Protein AF-A0A511QQD9-F1 (afdb_monomer_lite)

Foldseek 3Di:
DPPLFQEEEEEELVQAQEDDPLVQVPDPSYDYAFEYCDQVSAYADPNDRDHDHAHPDPCRSLVSRLVVLLVQLVVCVVVVHDAGAYEYADPDPVSVVSQCVSCVVSVHHYHYHPYVVVVVVVD

Sequence (123 aa):
MHTDTANVVAFDWDCVKMRNVEWLHENENVYLVSVSNDVLKLPVIENRRVGTVVPLFGQSADFFIISELSRIITDCKLTNSLLPVFHVVTQDKSLSLGAKYLCSNNKAQCHIHTDLRGLALHL

Radius of gyration: 13.89 Å; chains: 1; bounding box: 30×32×35 Å

pLDDT: mean 90.57, std 11.07, range [31.61, 98.25]

Secondary structure (DSSP, 8-state):
------EEEEEETTTSPP---HHHHS-TTEEEEEEESSGGGSPEETTEE-SEEPPSSTTHHHHHHHHHHHHHHHHHHHHTPPPPEEEEE-S-HHHHHHHHHHHHHTT--EEEESSHHHHHTT-

Structure (mmCIF, N/CA/C/O backbone):
data_AF-A0A511QQD9-F1
#
_entry.id   AF-A0A511QQD9-F1
#
loop_
_atom_site.group_PDB
_atom_site.id
_atom_site.type_symbol
_atom_site.label_atom_id
_atom_site.label_alt_id
_atom_site.label_comp_id
_atom_site.label_asym_id
_atom_site.label_entity_id
_atom_site.label_seq_id
_atom_site.pdbx_PDB_ins_code
_atom_site.Cartn_x
_atom_site.Cartn_y
_atom_site.Cartn_z
_atom_site.occupancy
_atom_site.B_iso_or_equiv
_atom_site.auth_seq_id
_atom_site.auth_comp_id
_atom_site.auth_asym_id
_atom_site.auth_atom_id
_atom_site.pdbx_PDB_model_num
ATOM 1 N N . MET A 1 1 ? -8.823 -18.849 19.050 1.00 31.61 1 MET A N 1
ATOM 2 C CA . MET A 1 1 ? -9.536 -18.035 18.045 1.00 31.61 1 MET A CA 1
ATOM 3 C C . MET A 1 1 ? -8.530 -17.031 17.527 1.00 31.61 1 MET A C 1
ATOM 5 O O . MET A 1 1 ? -8.220 -16.097 18.254 1.00 31.61 1 MET A O 1
ATOM 9 N N . HIS A 1 2 ? -7.931 -17.277 16.361 1.00 32.53 2 HIS A N 1
ATOM 10 C CA . HIS A 1 2 ? -7.170 -16.230 15.688 1.00 32.53 2 HIS A CA 1
ATOM 11 C C . HIS A 1 2 ? -8.202 -15.231 15.167 1.00 32.53 2 HIS A C 1
ATOM 13 O O . HIS A 1 2 ? -8.995 -15.538 14.285 1.00 32.53 2 HIS A O 1
ATOM 19 N N . THR A 1 3 ? -8.310 -14.090 15.842 1.00 40.81 3 THR A N 1
ATOM 20 C CA . THR A 1 3 ? -8.958 -12.903 15.294 1.00 40.81 3 THR A CA 1
ATOM 21 C C . THR A 1 3 ? -8.031 -12.399 14.202 1.00 40.81 3 THR A C 1
ATOM 23 O O . THR A 1 3 ? -7.146 -11.588 14.487 1.00 40.81 3 THR A O 1
ATOM 26 N N . ASP A 1 4 ? -8.148 -12.958 12.999 1.00 56.97 4 ASP A N 1
ATOM 27 C CA . ASP A 1 4 ? -7.339 -12.513 11.872 1.00 56.97 4 ASP A CA 1
ATOM 28 C C . ASP A 1 4 ? -7.640 -11.031 11.666 1.00 56.97 4 ASP A C 1
ATOM 30 O O . ASP A 1 4 ? -8.760 -10.618 11.365 1.00 56.97 4 ASP A O 1
ATOM 34 N N . THR A 1 5 ? -6.653 -10.204 11.994 1.00 70.00 5 THR A N 1
ATOM 35 C CA . THR A 1 5 ? -6.781 -8.761 11.846 1.00 70.00 5 THR A CA 1
ATOM 36 C C . THR A 1 5 ? -6.669 -8.487 10.360 1.00 70.00 5 THR A C 1
ATOM 38 O O . THR A 1 5 ? -5.699 -8.917 9.741 1.00 70.00 5 THR A 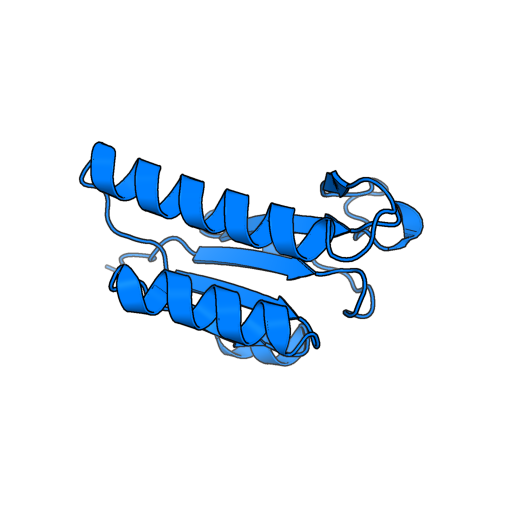O 1
ATOM 41 N N . ALA A 1 6 ? -7.662 -7.812 9.782 1.00 91.56 6 ALA A N 1
ATOM 42 C CA . ALA A 1 6 ? -7.626 -7.454 8.372 1.00 91.56 6 ALA A CA 1
ATOM 43 C C . ALA A 1 6 ? -6.347 -6.655 8.072 1.00 91.56 6 ALA A C 1
ATOM 45 O O . ALA A 1 6 ? -5.977 -5.751 8.828 1.00 91.56 6 ALA A O 1
ATOM 46 N N . ASN A 1 7 ? -5.677 -6.990 6.975 1.00 95.75 7 ASN A N 1
ATOM 47 C CA . ASN A 1 7 ? -4.449 -6.343 6.538 1.00 95.75 7 ASN A CA 1
ATOM 48 C C . ASN A 1 7 ? -4.728 -5.521 5.285 1.00 95.75 7 ASN A C 1
ATOM 50 O O . ASN A 1 7 ? -5.399 -5.977 4.363 1.00 95.75 7 ASN A O 1
ATOM 54 N N . VAL A 1 8 ? -4.171 -4.318 5.220 1.00 96.88 8 VAL A N 1
ATOM 55 C CA . VAL A 1 8 ? -4.150 -3.505 4.002 1.00 96.88 8 VAL A CA 1
ATOM 56 C C . VAL A 1 8 ? -2.717 -3.443 3.517 1.00 96.88 8 VAL A C 1
ATOM 58 O O . VAL A 1 8 ? -1.856 -2.922 4.224 1.00 96.88 8 VAL A O 1
ATOM 61 N N . VAL A 1 9 ? -2.453 -3.938 2.311 1.00 96.75 9 VAL A N 1
ATOM 62 C CA . VAL A 1 9 ? -1.118 -3.901 1.709 1.00 96.75 9 VAL A CA 1
ATOM 63 C C . VAL A 1 9 ? -1.131 -2.945 0.523 1.00 96.75 9 VAL A C 1
ATOM 65 O O . VAL A 1 9 ? -1.744 -3.221 -0.508 1.00 96.75 9 VAL A O 1
ATOM 68 N N . ALA A 1 10 ? -0.446 -1.816 0.670 1.00 97.00 10 ALA A N 1
ATOM 69 C CA . ALA A 1 10 ? -0.282 -0.818 -0.374 1.00 97.00 10 ALA A CA 1
ATOM 70 C C . ALA A 1 10 ? 1.069 -0.969 -1.076 1.00 97.00 10 ALA A C 1
ATOM 72 O O . ALA A 1 10 ? 2.113 -0.979 -0.426 1.00 97.00 10 ALA A O 1
ATOM 73 N N . PHE A 1 11 ? 1.045 -1.050 -2.401 1.00 95.44 11 PHE A N 1
ATOM 74 C CA . PHE A 1 11 ? 2.222 -1.156 -3.248 1.00 95.44 11 PHE A CA 1
ATOM 75 C C . PHE A 1 11 ? 2.418 0.103 -4.073 1.00 95.44 11 PHE A C 1
ATOM 77 O O . PHE A 1 11 ? 1.542 0.492 -4.846 1.00 95.44 11 PHE A O 1
ATOM 84 N N . ASP A 1 12 ? 3.621 0.648 -3.966 1.00 93.75 12 ASP A N 1
ATOM 85 C CA . ASP A 1 12 ? 4.194 1.548 -4.952 1.00 93.75 12 ASP A CA 1
ATOM 86 C C . ASP A 1 12 ? 5.033 0.718 -5.938 1.00 93.75 12 ASP A C 1
ATOM 88 O O . ASP A 1 12 ? 6.201 0.391 -5.700 1.00 93.75 12 ASP A O 1
ATOM 92 N N . TRP A 1 13 ? 4.416 0.324 -7.051 1.00 92.88 13 TRP A N 1
ATOM 93 C CA . TRP A 1 13 ? 5.085 -0.492 -8.065 1.00 92.88 13 TRP A CA 1
ATOM 94 C C . TRP A 1 13 ? 6.084 0.294 -8.915 1.00 92.88 13 TRP A C 1
ATOM 96 O O . TRP A 1 13 ? 6.822 -0.310 -9.696 1.00 92.88 13 TRP A O 1
ATOM 106 N N . ASP A 1 14 ? 6.168 1.618 -8.765 1.00 89.06 14 ASP A N 1
ATOM 107 C CA . ASP A 1 14 ? 7.143 2.408 -9.507 1.00 89.06 14 ASP A CA 1
ATOM 108 C C . ASP A 1 14 ? 8.568 2.216 -9.008 1.00 89.06 14 ASP A C 1
ATOM 110 O O . ASP A 1 14 ? 9.504 2.308 -9.814 1.00 89.06 14 ASP A O 1
ATOM 114 N N . CYS A 1 15 ? 8.723 1.883 -7.726 1.00 87.38 15 CYS A N 1
ATOM 115 C CA . CYS A 1 15 ? 10.012 1.632 -7.088 1.00 87.38 15 CYS A CA 1
ATOM 116 C C . CYS A 1 15 ? 10.224 0.171 -6.652 1.00 87.38 15 CYS A C 1
ATOM 118 O O . CYS A 1 15 ? 11.352 -0.224 -6.342 1.00 87.38 15 CYS A O 1
ATOM 120 N N . VAL A 1 16 ? 9.180 -0.662 -6.652 1.00 86.19 16 VAL A N 1
ATOM 121 C CA . VAL A 1 16 ? 9.272 -2.083 -6.292 1.00 86.19 16 VAL A CA 1
ATOM 122 C C . VAL A 1 16 ? 9.410 -2.939 -7.548 1.00 86.19 16 VAL A C 1
ATOM 124 O O . VAL A 1 16 ? 8.635 -2.839 -8.494 1.00 86.19 16 VAL A O 1
ATOM 127 N N . LYS A 1 17 ? 10.398 -3.842 -7.565 1.00 82.56 17 LYS A N 1
ATOM 128 C CA . LYS A 1 17 ? 10.552 -4.788 -8.679 1.00 82.56 17 LYS A CA 1
ATOM 129 C C . LYS A 1 17 ? 9.369 -5.753 -8.708 1.00 82.56 17 LYS A C 1
ATOM 131 O O . LYS A 1 17 ? 9.154 -6.481 -7.739 1.00 82.56 17 LYS A O 1
ATOM 136 N N . MET A 1 18 ? 8.681 -5.798 -9.844 1.00 71.31 18 MET A N 1
ATOM 137 C CA . MET A 1 18 ? 7.587 -6.728 -10.119 1.00 71.31 18 MET A CA 1
ATOM 138 C C . MET A 1 18 ? 7.969 -8.174 -9.795 1.00 71.31 18 MET A 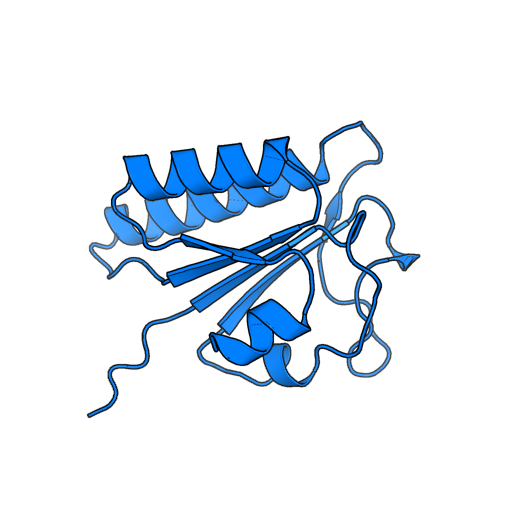C 1
ATOM 140 O O . MET A 1 18 ? 9.002 -8.670 -10.250 1.00 71.31 18 MET A O 1
ATOM 144 N N . ARG A 1 19 ? 7.116 -8.856 -9.030 1.00 74.06 19 ARG A N 1
ATOM 145 C CA . ARG A 1 19 ? 7.171 -10.305 -8.791 1.00 74.06 19 ARG A CA 1
ATOM 146 C C . ARG A 1 19 ? 5.751 -10.863 -8.731 1.00 74.06 19 ARG A C 1
ATOM 148 O O . ARG A 1 19 ? 4.791 -10.098 -8.676 1.00 74.06 19 ARG A O 1
ATOM 155 N N . ASN A 1 20 ? 5.639 -12.189 -8.724 1.00 78.06 20 ASN A N 1
ATOM 156 C CA . ASN A 1 20 ? 4.381 -12.876 -8.459 1.00 78.06 20 ASN A CA 1
ATOM 157 C C . ASN A 1 20 ? 3.880 -12.517 -7.039 1.00 78.06 20 ASN A C 1
ATOM 159 O O . ASN A 1 20 ? 4.619 -12.648 -6.058 1.00 78.06 20 ASN A O 1
ATOM 163 N N . VAL A 1 21 ? 2.637 -12.034 -6.969 1.00 87.44 21 VAL A N 1
ATOM 164 C CA . 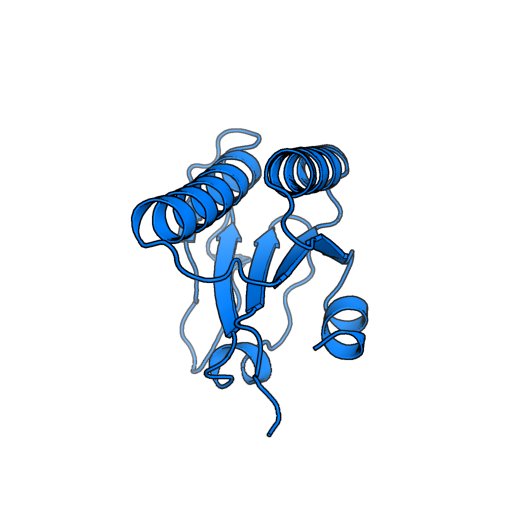VAL A 1 21 ? 1.899 -11.690 -5.742 1.00 87.44 21 VAL A CA 1
ATOM 165 C C . VAL A 1 21 ? 0.546 -12.410 -5.666 1.00 87.44 21 VAL A C 1
ATOM 167 O O . VAL A 1 21 ? -0.350 -11.960 -4.961 1.00 87.44 21 VAL A O 1
ATOM 170 N N . GLU A 1 22 ? 0.387 -13.531 -6.375 1.00 87.75 22 GLU A N 1
ATOM 171 C CA . GLU A 1 22 ? -0.829 -14.365 -6.360 1.00 87.75 22 GLU A CA 1
ATOM 172 C C . GLU A 1 22 ? -1.189 -14.778 -4.931 1.00 87.75 22 GLU A C 1
ATOM 174 O O . GLU A 1 22 ? -2.321 -14.591 -4.503 1.00 87.75 22 GLU A O 1
ATOM 179 N N . TRP A 1 23 ? -0.187 -15.163 -4.138 1.00 88.25 23 TRP A N 1
ATOM 180 C CA . TRP A 1 23 ? -0.340 -15.506 -2.720 1.00 88.25 23 TRP A CA 1
ATOM 181 C C . TRP A 1 23 ? -0.952 -14.390 -1.854 1.00 88.25 23 TRP A C 1
ATOM 183 O O . TRP A 1 23 ? -1.562 -14.680 -0.829 1.00 88.25 23 TRP A O 1
ATOM 193 N N . LEU A 1 24 ? -0.783 -13.116 -2.231 1.00 89.25 24 LEU A N 1
ATOM 194 C CA . LEU A 1 24 ? -1.443 -11.996 -1.552 1.00 89.25 24 LEU A CA 1
ATOM 195 C C . LEU A 1 24 ? -2.873 -11.806 -2.038 1.00 89.25 24 LEU A C 1
ATOM 197 O O . LEU A 1 24 ? -3.731 -11.408 -1.262 1.00 89.25 24 LEU A O 1
ATOM 201 N N . HIS A 1 25 ? -3.108 -12.032 -3.328 1.00 86.06 25 HIS A N 1
ATOM 202 C CA . HIS A 1 25 ? -4.414 -11.848 -3.944 1.00 86.06 25 HIS A CA 1
ATOM 203 C C . HIS A 1 25 ? -5.413 -12.930 -3.528 1.00 86.06 25 HIS A C 1
ATOM 205 O O . HIS A 1 25 ? -6.595 -12.644 -3.383 1.00 86.06 25 HIS A O 1
ATOM 211 N N . GLU A 1 26 ? -4.926 -14.148 -3.297 1.00 88.12 26 GLU A N 1
ATOM 212 C CA . GLU A 1 26 ? -5.715 -15.283 -2.811 1.00 88.12 26 GLU A CA 1
ATOM 213 C C . GLU A 1 26 ? -6.010 -15.210 -1.302 1.00 88.12 26 GLU A C 1
ATOM 215 O O . GLU A 1 26 ? -6.823 -15.979 -0.791 1.00 88.12 26 GLU A O 1
ATOM 220 N N . ASN A 1 27 ? -5.361 -14.301 -0.566 1.00 89.38 27 ASN A N 1
ATOM 221 C CA . ASN A 1 27 ? -5.532 -14.185 0.877 1.00 89.38 27 ASN A CA 1
ATOM 222 C C . ASN A 1 27 ? -6.730 -13.286 1.227 1.00 89.38 27 ASN A C 1
ATOM 224 O O . ASN A 1 27 ? -6.651 -12.063 1.128 1.00 89.38 27 ASN A O 1
ATOM 228 N N . GLU A 1 28 ? -7.817 -13.891 1.713 1.00 88.25 28 GLU A N 1
ATOM 229 C CA . GLU A 1 28 ? -9.061 -13.193 2.085 1.00 88.25 28 GLU A CA 1
ATOM 230 C C . GLU A 1 28 ? -8.884 -12.146 3.202 1.00 88.25 28 GLU A C 1
ATOM 232 O O . GLU A 1 28 ? -9.678 -11.212 3.312 1.00 88.25 28 GLU A O 1
ATOM 237 N N . ASN A 1 29 ? -7.821 -12.254 4.005 1.00 90.62 29 ASN A N 1
ATOM 238 C CA . ASN A 1 29 ? -7.502 -11.298 5.066 1.00 90.62 29 ASN A CA 1
ATOM 239 C C . ASN A 1 29 ? -6.673 -10.101 4.567 1.00 90.62 29 ASN A C 1
ATOM 241 O O . ASN A 1 29 ? -6.276 -9.257 5.377 1.00 90.62 29 ASN A O 1
ATOM 245 N N . VAL A 1 30 ? -6.375 -10.024 3.265 1.00 93.25 30 VAL A N 1
ATOM 246 C CA . VAL A 1 30 ? -5.549 -8.979 2.656 1.00 93.25 30 VAL A CA 1
ATOM 247 C C . VAL A 1 30 ? -6.359 -8.160 1.656 1.00 93.25 30 VAL A C 1
ATOM 249 O O . VAL A 1 30 ? -6.832 -8.647 0.634 1.00 93.25 30 VAL A O 1
ATOM 252 N N . TYR A 1 31 ? -6.432 -6.855 1.900 1.00 94.31 31 TYR A N 1
ATOM 253 C CA . TYR A 1 31 ? -6.886 -5.877 0.923 1.00 94.31 31 TYR A CA 1
ATOM 254 C C . TYR A 1 31 ? -5.684 -5.236 0.220 1.00 94.31 31 TYR A C 1
ATOM 256 O O . TYR A 1 31 ? -4.844 -4.590 0.854 1.00 94.31 31 TYR A O 1
ATOM 264 N N . LEU A 1 32 ? -5.600 -5.406 -1.101 1.00 93.69 32 LEU A N 1
ATOM 265 C CA . LEU A 1 32 ? -4.499 -4.895 -1.917 1.00 93.69 32 LEU A CA 1
ATOM 266 C C . LEU A 1 32 ? -4.799 -3.506 -2.491 1.00 93.69 32 LEU A C 1
ATOM 268 O O . LEU A 1 32 ? -5.719 -3.336 -3.288 1.00 93.69 32 LEU A O 1
ATOM 272 N N . VAL A 1 33 ? -3.940 -2.535 -2.180 1.00 95.44 33 VAL A N 1
ATOM 273 C CA . VAL A 1 33 ? -3.871 -1.233 -2.860 1.00 95.44 33 VAL A CA 1
ATOM 274 C C . VAL A 1 33 ? -2.663 -1.256 -3.797 1.00 95.44 33 VAL A C 1
ATOM 276 O O . VAL A 1 33 ? -1.552 -0.899 -3.422 1.00 95.44 33 VAL A O 1
ATOM 279 N N . SER A 1 34 ? -2.862 -1.745 -5.019 1.00 94.12 34 SER A N 1
ATOM 280 C CA . SER A 1 34 ? -1.808 -1.905 -6.031 1.00 94.12 34 SER A CA 1
ATOM 281 C C . SER A 1 34 ? -1.799 -0.704 -6.978 1.00 94.12 34 SER A C 1
ATOM 283 O O . SER A 1 34 ? -2.793 -0.495 -7.671 1.00 94.12 34 SER A O 1
ATOM 285 N N . VAL A 1 35 ? -0.727 0.099 -7.007 1.00 94.25 35 VAL A N 1
ATOM 286 C CA . VAL A 1 35 ? -0.700 1.375 -7.750 1.00 94.25 35 VAL A CA 1
ATOM 287 C C . VAL A 1 35 ? 0.591 1.544 -8.548 1.00 94.25 35 VAL A C 1
ATOM 289 O O . VAL A 1 35 ? 1.669 1.190 -8.074 1.00 94.25 35 VAL A O 1
ATOM 292 N N . SER A 1 36 ? 0.486 2.104 -9.756 1.00 92.81 36 SER A N 1
ATOM 293 C CA . SER A 1 36 ? 1.643 2.581 -10.522 1.00 92.81 36 SER A CA 1
ATOM 294 C C . SER A 1 36 ? 1.289 3.725 -11.470 1.00 92.81 36 SER A C 1
ATOM 296 O O . SER A 1 36 ? 0.162 3.824 -11.943 1.00 92.81 36 SER A O 1
ATOM 298 N N . ASN A 1 37 ? 2.265 4.553 -11.821 1.00 91.69 37 ASN A N 1
ATOM 299 C CA . ASN A 1 37 ? 2.220 5.462 -12.957 1.00 91.69 37 ASN A CA 1
ATOM 300 C C . ASN A 1 37 ? 2.353 4.739 -14.315 1.00 91.69 37 ASN A C 1
ATOM 302 O O . ASN A 1 37 ? 2.005 5.319 -15.342 1.00 91.69 37 ASN A O 1
ATOM 306 N N . ASP A 1 38 ? 2.842 3.494 -14.347 1.00 90.12 38 ASP A N 1
ATOM 307 C CA . ASP A 1 38 ? 3.039 2.707 -15.570 1.00 90.12 38 ASP A CA 1
ATOM 308 C C . ASP A 1 38 ? 2.308 1.357 -15.488 1.00 90.12 38 ASP A C 1
ATOM 310 O O . ASP A 1 38 ? 2.594 0.504 -14.644 1.00 90.12 38 ASP A O 1
ATOM 314 N N . VAL A 1 39 ? 1.383 1.122 -16.424 1.00 90.81 39 VAL A N 1
ATOM 315 C CA . VAL A 1 39 ? 0.624 -0.136 -16.531 1.00 90.81 39 VAL A CA 1
ATOM 316 C C . VAL A 1 39 ? 1.526 -1.367 -16.632 1.00 90.81 39 VAL A C 1
ATOM 318 O O . VAL A 1 39 ? 1.164 -2.446 -16.161 1.00 90.81 39 VAL A O 1
ATOM 321 N N . LEU A 1 40 ? 2.714 -1.224 -17.224 1.00 91.12 40 LEU A N 1
ATOM 322 C CA . LEU A 1 40 ? 3.660 -2.318 -17.398 1.00 91.12 40 LEU A CA 1
ATOM 323 C C . LEU A 1 40 ? 4.362 -2.711 -16.103 1.00 91.12 40 LEU A C 1
ATOM 325 O O . LEU A 1 40 ? 4.951 -3.790 -16.082 1.00 91.12 40 LEU A O 1
ATOM 329 N N . LYS A 1 41 ? 4.290 -1.882 -15.054 1.00 91.00 41 LYS A N 1
ATOM 330 C CA . LYS A 1 41 ? 4.857 -2.149 -13.725 1.00 91.00 41 LYS A CA 1
ATOM 331 C C . LYS A 1 41 ? 3.868 -2.782 -12.748 1.00 91.00 41 LYS A C 1
ATOM 333 O O . LYS A 1 41 ? 4.299 -3.359 -11.753 1.00 91.00 41 LYS A O 1
ATOM 338 N N . LEU A 1 42 ? 2.569 -2.743 -13.040 1.00 92.31 42 LEU A N 1
ATOM 339 C CA . LEU A 1 42 ? 1.576 -3.455 -12.236 1.00 92.31 42 LEU A CA 1
ATOM 340 C C . LEU A 1 42 ? 1.802 -4.977 -12.293 1.00 92.31 42 LEU A C 1
ATOM 342 O O . LEU A 1 42 ? 2.184 -5.500 -13.345 1.00 92.31 42 LEU A O 1
ATOM 346 N N . PRO A 1 43 ? 1.538 -5.718 -11.207 1.00 91.69 43 PRO A N 1
ATOM 347 C CA . PRO A 1 43 ? 1.712 -7.164 -11.170 1.00 91.69 43 PRO A CA 1
ATOM 348 C C . PRO A 1 43 ? 0.772 -7.858 -12.159 1.00 91.69 43 PRO A C 1
ATOM 350 O O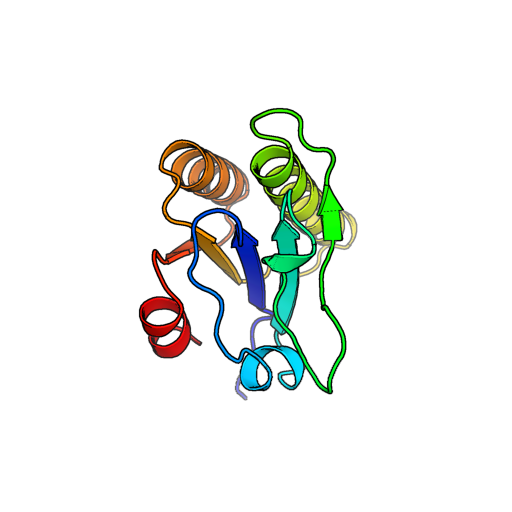 . PRO A 1 43 ? -0.326 -7.371 -12.436 1.00 91.69 43 PRO A O 1
ATOM 353 N N . VAL A 1 44 ? 1.209 -9.005 -12.683 1.00 90.31 44 VAL A N 1
ATOM 354 C CA . VAL A 1 44 ? 0.370 -9.899 -13.490 1.00 90.31 44 VAL A CA 1
ATOM 355 C C . VAL A 1 44 ? -0.108 -11.042 -12.607 1.00 90.31 44 VAL A C 1
ATOM 357 O O . VAL A 1 44 ? 0.718 -11.725 -12.008 1.00 90.31 44 VAL A O 1
ATOM 360 N N . ILE A 1 45 ? -1.419 -11.245 -12.562 1.00 88.38 45 ILE A N 1
ATOM 361 C CA . ILE A 1 45 ? -2.095 -12.356 -11.886 1.00 88.38 45 ILE A CA 1
ATOM 362 C C . ILE A 1 45 ? -3.037 -12.972 -12.914 1.00 88.38 45 ILE A C 1
ATOM 364 O O . ILE A 1 45 ? -3.782 -12.234 -13.562 1.00 88.38 45 ILE A O 1
ATOM 368 N N . GLU A 1 46 ? -2.953 -14.284 -13.140 1.00 87.62 46 GLU A N 1
ATOM 369 C CA . GLU A 1 46 ? -3.791 -14.987 -14.129 1.00 87.62 46 GLU A CA 1
ATOM 370 C C . GLU A 1 46 ? -3.819 -14.301 -15.519 1.00 87.62 46 GLU A C 1
ATOM 372 O O . GLU A 1 46 ? -4.863 -14.133 -16.153 1.00 87.62 46 GLU A O 1
ATOM 377 N N . ASN A 1 47 ? -2.653 -13.854 -16.005 1.00 86.25 47 ASN A N 1
ATOM 378 C CA . ASN A 1 47 ? -2.482 -13.101 -17.262 1.00 86.25 47 ASN A CA 1
ATOM 379 C C . ASN A 1 47 ? -3.176 -11.724 -17.324 1.00 86.25 47 ASN A C 1
ATOM 381 O O . ASN A 1 47 ? -3.348 -11.166 -18.411 1.00 86.25 47 ASN A O 1
ATOM 385 N N . ARG A 1 48 ? -3.542 -11.132 -16.184 1.00 89.44 48 ARG A N 1
ATOM 386 C CA . ARG A 1 48 ? -4.137 -9.790 -16.097 1.00 89.44 48 ARG A CA 1
ATOM 387 C C . ARG A 1 48 ? -3.308 -8.875 -15.207 1.00 89.44 48 ARG A C 1
ATOM 389 O O . ARG A 1 48 ? -2.789 -9.300 -14.182 1.00 89.44 48 ARG A O 1
ATOM 396 N N . ARG A 1 49 ? -3.181 -7.603 -15.595 1.00 90.44 49 ARG A N 1
ATOM 397 C CA . ARG A 1 49 ? -2.558 -6.574 -14.749 1.00 90.44 49 ARG A CA 1
ATOM 398 C C . ARG A 1 49 ? -3.523 -6.213 -13.623 1.00 90.44 49 ARG A C 1
ATOM 400 O O . ARG A 1 49 ? -4.660 -5.850 -13.911 1.00 90.44 49 ARG A O 1
ATOM 407 N N . VAL A 1 50 ? -3.076 -6.307 -12.374 1.00 90.19 50 VAL A N 1
ATOM 408 C CA . VAL A 1 50 ? -3.919 -6.049 -11.196 1.00 90.19 50 VAL A CA 1
ATOM 409 C C . VAL A 1 50 ? -3.455 -4.794 -10.469 1.00 90.19 50 VAL A C 1
ATOM 411 O O . VAL A 1 50 ? -2.341 -4.726 -9.948 1.00 90.19 50 VAL A O 1
ATOM 414 N N . GLY A 1 51 ? -4.336 -3.798 -10.414 1.00 92.38 51 GLY A N 1
ATOM 415 C CA . GLY A 1 51 ? -4.112 -2.538 -9.717 1.00 92.38 51 GLY A CA 1
ATOM 416 C C . GLY A 1 51 ? -4.633 -1.334 -10.488 1.00 92.38 51 GLY A C 1
ATOM 417 O O . GLY A 1 51 ? -5.311 -1.464 -11.507 1.00 92.38 51 GLY A O 1
ATOM 418 N N . THR A 1 52 ? -4.283 -0.159 -9.987 1.00 94.69 52 THR A N 1
ATOM 419 C CA . THR A 1 52 ? -4.686 1.135 -10.522 1.00 94.69 52 THR A CA 1
ATOM 420 C C . THR A 1 52 ? -3.501 1.807 -11.196 1.00 94.69 52 THR A C 1
ATOM 422 O O . THR A 1 52 ? -2.441 1.976 -10.591 1.00 94.69 52 THR A O 1
ATOM 425 N N . VAL A 1 53 ? -3.699 2.231 -12.444 1.00 93.81 53 VAL A N 1
ATOM 426 C CA . VAL A 1 53 ? -2.755 3.117 -13.129 1.00 93.81 53 VAL A CA 1
ATOM 427 C C . VAL A 1 53 ? -3.160 4.559 -12.858 1.00 93.81 53 VAL A C 1
ATOM 429 O O . VAL A 1 53 ? -4.290 4.949 -13.149 1.00 93.81 53 VAL A O 1
ATOM 432 N N . VAL A 1 54 ? -2.247 5.348 -12.306 1.00 92.06 54 VAL A N 1
ATOM 433 C CA . VAL A 1 54 ? -2.455 6.776 -12.040 1.00 92.06 54 VAL A CA 1
ATOM 434 C C . VAL A 1 54 ? -1.750 7.636 -13.095 1.00 92.06 54 VAL A C 1
ATOM 436 O O . VAL A 1 54 ? -0.787 7.181 -13.714 1.00 92.06 54 VAL A O 1
ATOM 439 N N . PRO A 1 55 ? -2.201 8.883 -13.330 1.00 86.00 55 PRO A N 1
ATOM 440 C CA . PRO A 1 55 ? -1.583 9.771 -14.312 1.00 86.00 55 PRO A CA 1
ATOM 441 C C . PRO A 1 55 ? -0.078 9.955 -14.092 1.00 86.00 55 PRO A C 1
ATOM 443 O O . PRO A 1 55 ? 0.392 9.972 -12.959 1.00 86.00 55 PRO A O 1
ATOM 446 N N . LEU A 1 56 ? 0.681 10.165 -15.169 1.00 74.56 56 LEU A N 1
ATOM 447 C CA . LEU A 1 56 ? 2.150 10.250 -15.148 1.00 74.56 56 LEU A CA 1
ATOM 448 C C . LEU A 1 56 ? 2.705 11.578 -14.585 1.00 74.56 56 LEU A C 1
ATOM 450 O O . LEU A 1 56 ? 3.812 11.991 -14.927 1.00 74.56 56 LEU A O 1
ATOM 454 N N . PHE A 1 57 ? 1.942 12.283 -13.752 1.00 78.00 57 PHE A N 1
ATOM 455 C CA . PHE A 1 57 ? 2.453 13.444 -13.028 1.00 78.00 57 PHE A CA 1
ATOM 456 C C . PHE A 1 57 ? 3.222 12.959 -11.797 1.00 78.00 57 PHE A C 1
ATOM 458 O O . PHE A 1 57 ? 2.819 11.981 -11.155 1.00 78.00 57 PHE A O 1
ATOM 465 N N . GLY A 1 58 ? 4.328 13.632 -11.471 1.00 74.81 58 GLY A N 1
ATOM 466 C CA . GLY A 1 58 ? 5.168 13.259 -10.332 1.00 74.81 58 GLY A CA 1
ATOM 467 C C . GLY A 1 58 ? 4.346 13.096 -9.051 1.00 74.81 58 GLY A C 1
ATOM 468 O O . GLY A 1 58 ? 3.462 13.907 -8.787 1.00 74.81 58 GLY A O 1
ATOM 469 N N . GLN A 1 59 ? 4.638 12.042 -8.281 1.00 80.75 59 GLN A N 1
ATOM 470 C CA . GLN A 1 59 ? 4.004 11.717 -6.990 1.00 80.75 59 GLN A CA 1
ATOM 471 C C . GLN A 1 59 ? 2.519 11.312 -7.049 1.00 80.75 59 GLN A C 1
ATOM 473 O O . GLN A 1 59 ? 1.882 11.173 -6.006 1.00 80.75 59 GLN A O 1
ATOM 478 N N . SER A 1 60 ? 1.940 11.081 -8.234 1.00 89.38 60 SER A N 1
ATOM 479 C CA . SER A 1 60 ? 0.529 10.660 -8.319 1.00 89.38 60 SER A CA 1
ATOM 480 C C . SER A 1 60 ? 0.277 9.304 -7.650 1.00 89.38 60 SER A C 1
ATOM 482 O O . SER A 1 60 ? -0.785 9.115 -7.058 1.00 89.38 60 SER A O 1
ATOM 484 N N . ALA A 1 61 ? 1.239 8.374 -7.718 1.00 92.19 61 ALA A N 1
ATOM 485 C CA . ALA A 1 61 ? 1.131 7.075 -7.052 1.00 92.19 61 ALA A CA 1
ATOM 486 C C . ALA A 1 61 ? 1.127 7.249 -5.529 1.00 92.19 61 ALA A C 1
ATOM 488 O O . ALA A 1 61 ? 0.209 6.772 -4.864 1.00 92.19 61 ALA A O 1
ATOM 489 N N . ASP A 1 62 ? 2.071 8.031 -5.000 1.00 93.38 62 ASP A N 1
ATOM 490 C CA . ASP A 1 62 ? 2.155 8.376 -3.579 1.00 93.38 62 ASP A CA 1
ATOM 491 C C . ASP A 1 62 ? 0.855 9.009 -3.078 1.00 93.38 62 ASP A C 1
ATOM 493 O O . ASP A 1 62 ? 0.297 8.582 -2.066 1.00 93.38 62 ASP A O 1
ATOM 497 N N . PHE A 1 63 ? 0.345 10.009 -3.805 1.00 93.75 63 PHE A N 1
ATOM 498 C CA . PHE A 1 63 ? -0.901 10.685 -3.458 1.00 93.75 63 PHE A CA 1
ATOM 499 C C . PHE A 1 63 ? -2.077 9.709 -3.426 1.00 93.75 63 PHE A C 1
ATOM 501 O O . PHE A 1 63 ? -2.855 9.716 -2.471 1.00 93.75 63 PHE A O 1
ATOM 508 N N . PHE A 1 64 ? -2.198 8.850 -4.440 1.00 95.81 64 PHE A N 1
ATOM 509 C CA . PHE A 1 64 ? -3.270 7.864 -4.509 1.00 95.81 64 PHE A CA 1
ATOM 510 C C . PHE A 1 64 ? -3.194 6.872 -3.346 1.00 95.81 64 PHE A C 1
ATOM 512 O O . PHE A 1 64 ? -4.208 6.617 -2.699 1.00 95.81 64 PHE A O 1
ATOM 519 N N . ILE A 1 65 ? -1.998 6.360 -3.035 1.00 96.75 65 ILE A N 1
ATOM 520 C CA . ILE A 1 65 ? -1.787 5.455 -1.901 1.00 96.75 65 ILE A CA 1
ATOM 521 C C . ILE A 1 65 ? -2.230 6.137 -0.605 1.00 96.75 65 ILE A C 1
ATOM 523 O O . ILE A 1 65 ? -3.068 5.598 0.111 1.00 96.75 65 ILE A O 1
ATOM 527 N N . ILE A 1 66 ? -1.735 7.343 -0.316 1.00 97.75 66 ILE A N 1
ATOM 528 C CA . ILE A 1 66 ? -2.105 8.078 0.901 1.00 97.75 66 ILE A CA 1
ATOM 529 C C . ILE A 1 66 ? -3.610 8.366 0.957 1.00 97.75 66 ILE A C 1
ATOM 531 O O . ILE A 1 66 ? -4.217 8.235 2.023 1.00 97.75 66 ILE A O 1
ATOM 535 N N . SER A 1 67 ? -4.219 8.715 -0.176 1.00 97.25 67 SER A N 1
ATOM 536 C CA . SER A 1 67 ? -5.660 8.939 -0.288 1.00 97.25 67 SER A CA 1
ATOM 537 C C . SER A 1 67 ? -6.454 7.680 0.067 1.00 97.25 67 SER A C 1
ATOM 539 O O . SER A 1 67 ? -7.367 7.750 0.889 1.00 97.25 67 SER A O 1
ATOM 541 N N . GLU A 1 68 ? -6.085 6.520 -0.482 1.00 97.81 68 GLU A N 1
ATOM 542 C CA . GLU A 1 68 ? -6.761 5.252 -0.189 1.00 97.81 68 GLU A CA 1
ATOM 543 C C . GLU A 1 68 ? -6.582 4.819 1.266 1.00 97.81 68 GLU A C 1
ATOM 545 O O . GLU A 1 68 ? -7.555 4.441 1.918 1.00 97.81 68 GLU A O 1
ATOM 550 N N . LEU A 1 69 ? -5.372 4.939 1.820 1.00 98.06 69 LEU A N 1
ATOM 551 C CA . LEU A 1 69 ? -5.142 4.652 3.238 1.00 98.06 69 LEU A CA 1
ATOM 552 C C . LEU A 1 69 ? -6.006 5.552 4.134 1.00 98.06 69 LEU A C 1
ATOM 554 O O . LEU A 1 69 ? -6.629 5.078 5.085 1.00 98.06 69 LEU A O 1
ATOM 558 N N . SER A 1 70 ? -6.079 6.846 3.814 1.00 98.25 70 SER A N 1
ATOM 559 C CA . SER A 1 70 ? -6.889 7.819 4.551 1.00 98.25 70 SER A CA 1
ATOM 560 C C . SER A 1 70 ? -8.384 7.501 4.469 1.00 98.25 70 SER A C 1
ATOM 562 O O . SER A 1 70 ? -9.085 7.551 5.486 1.00 98.25 70 SER A O 1
ATOM 564 N N . ARG A 1 71 ? -8.870 7.118 3.282 1.00 98.25 71 ARG A N 1
ATOM 565 C CA . ARG A 1 71 ? -10.254 6.686 3.067 1.00 98.25 71 ARG A CA 1
ATOM 566 C C . ARG A 1 71 ? -10.593 5.477 3.937 1.00 98.25 71 ARG A C 1
ATOM 568 O O . ARG A 1 71 ? -11.555 5.547 4.690 1.00 98.25 71 ARG A O 1
ATOM 575 N N . ILE A 1 72 ? -9.769 4.427 3.922 1.00 97.56 72 ILE A N 1
ATOM 576 C CA . ILE A 1 72 ? -10.000 3.211 4.725 1.00 97.56 72 ILE A CA 1
ATOM 577 C C . ILE A 1 72 ? -10.047 3.538 6.223 1.00 97.56 72 ILE A C 1
ATOM 579 O O . ILE A 1 72 ? -10.964 3.114 6.923 1.00 97.56 72 ILE A O 1
ATOM 583 N N . ILE A 1 73 ? -9.100 4.339 6.722 1.00 97.62 73 ILE A N 1
ATOM 584 C CA . ILE A 1 73 ? -9.102 4.791 8.123 1.00 97.62 73 ILE A CA 1
ATOM 585 C C . ILE A 1 73 ? -10.398 5.544 8.454 1.00 97.62 73 ILE A C 1
ATOM 587 O O . ILE A 1 73 ? -10.976 5.349 9.525 1.00 97.62 73 ILE A O 1
ATOM 591 N N . THR A 1 74 ? -10.839 6.416 7.548 1.00 97.88 74 THR A N 1
ATOM 592 C CA . THR A 1 74 ? -12.052 7.222 7.715 1.00 97.88 74 THR A CA 1
ATOM 593 C C . THR A 1 74 ? -13.289 6.330 7.759 1.00 97.88 74 THR A C 1
ATOM 595 O O . THR A 1 74 ? -14.084 6.454 8.688 1.00 97.88 74 THR A O 1
ATOM 598 N N . ASP A 1 75 ? -13.407 5.379 6.836 1.00 96.94 75 ASP A N 1
ATOM 599 C CA . ASP A 1 75 ? -14.515 4.425 6.771 1.00 96.94 75 ASP A CA 1
ATOM 600 C C . ASP A 1 75 ? -14.588 3.567 8.044 1.00 96.94 75 ASP A C 1
ATOM 602 O O . ASP A 1 75 ? -15.658 3.435 8.645 1.00 96.94 75 ASP A O 1
ATOM 606 N N . CYS A 1 76 ? -13.452 3.053 8.534 1.00 95.88 76 CYS A N 1
ATOM 607 C CA . CYS A 1 76 ? -13.395 2.319 9.803 1.00 95.88 76 CYS A CA 1
ATOM 608 C C . CYS A 1 76 ? -13.879 3.177 10.978 1.00 95.88 76 CYS A C 1
ATOM 610 O O . CYS A 1 76 ? -14.670 2.715 11.798 1.00 95.88 76 CYS A O 1
ATOM 612 N N . LYS A 1 77 ? -13.454 4.444 11.051 1.00 95.19 77 LYS A N 1
ATOM 613 C CA . LYS A 1 77 ? -13.883 5.365 12.112 1.00 95.19 77 LYS A CA 1
ATOM 614 C C . LYS A 1 77 ? -15.375 5.671 12.051 1.00 95.19 77 LYS A C 1
ATOM 616 O O . LYS A 1 77 ? -16.032 5.653 13.085 1.00 95.19 77 LYS A O 1
ATOM 621 N N . LEU A 1 78 ? -15.909 5.938 10.860 1.00 97.00 78 LEU A N 1
ATOM 622 C CA . LEU A 1 78 ? -17.330 6.242 10.668 1.00 97.00 78 LEU A CA 1
ATOM 623 C C . LEU A 1 78 ? -18.224 5.041 10.995 1.00 97.00 78 LEU A C 1
ATOM 625 O O . LEU A 1 78 ? -19.322 5.214 11.518 1.00 97.00 78 LEU A O 1
ATOM 629 N N . THR A 1 79 ? -17.743 3.829 10.722 1.00 95.94 79 THR A N 1
ATOM 630 C CA . THR A 1 79 ? -18.472 2.578 10.985 1.00 95.94 79 THR A CA 1
ATOM 631 C C . THR A 1 79 ? -18.192 1.975 12.363 1.00 95.94 79 THR A C 1
ATOM 633 O O . THR A 1 79 ? -18.795 0.964 12.708 1.00 95.94 79 THR A O 1
ATOM 636 N N . ASN A 1 80 ? -17.316 2.585 13.172 1.00 93.25 80 ASN A N 1
ATOM 637 C CA . ASN A 1 80 ? -16.802 2.026 14.431 1.00 93.25 80 ASN A CA 1
ATOM 638 C C . ASN A 1 80 ? -16.179 0.622 14.280 1.00 93.25 80 ASN A C 1
ATOM 640 O O . ASN A 1 80 ? -16.221 -0.192 15.204 1.00 93.25 80 ASN A O 1
ATOM 644 N N . SER A 1 81 ? -15.592 0.342 13.118 1.00 92.88 81 SER A N 1
ATOM 645 C CA . SER A 1 81 ? -14.861 -0.896 12.852 1.00 92.88 81 SER A CA 1
ATOM 646 C C . SER A 1 81 ? -13.432 -0.819 13.396 1.00 92.88 81 SER A C 1
ATOM 648 O O . SER A 1 81 ? -12.856 0.263 13.539 1.00 92.88 81 SER A O 1
ATOM 650 N N . LEU A 1 82 ? -12.829 -1.979 13.665 1.00 94.06 82 LEU A N 1
ATOM 651 C CA . LEU A 1 82 ? -11.408 -2.055 14.004 1.00 94.06 82 LEU A CA 1
ATOM 652 C C . LEU A 1 82 ? -10.551 -1.573 12.826 1.00 94.06 82 LEU A C 1
ATOM 654 O O . LEU A 1 82 ? -10.852 -1.861 11.667 1.00 94.06 82 LEU A O 1
ATOM 658 N N . LEU A 1 83 ? -9.479 -0.841 13.134 1.00 95.69 83 LEU A N 1
ATOM 659 C CA . LEU A 1 83 ? -8.505 -0.425 12.128 1.00 95.69 83 LEU A CA 1
ATOM 660 C C . LEU A 1 83 ? -7.670 -1.635 11.686 1.00 95.69 83 LEU A C 1
ATOM 662 O O . LEU A 1 83 ? -7.210 -2.384 12.554 1.00 95.69 83 LEU A O 1
ATOM 666 N N . PRO A 1 84 ? -7.438 -1.812 10.373 1.00 96.25 84 PRO A N 1
ATOM 667 C CA . PRO A 1 84 ? -6.570 -2.869 9.883 1.00 96.25 84 PRO A CA 1
ATOM 668 C C . PRO A 1 84 ? -5.103 -2.578 10.216 1.00 96.25 84 PRO A C 1
ATOM 670 O O . PRO A 1 84 ? -4.727 -1.451 10.565 1.00 96.25 84 PRO A O 1
ATOM 673 N N . VAL A 1 85 ? -4.257 -3.594 10.063 1.00 97.00 85 VAL A N 1
ATOM 674 C CA . VAL A 1 85 ? -2.806 -3.394 10.026 1.00 97.00 85 VAL A CA 1
ATOM 675 C C . VAL A 1 85 ? -2.423 -2.955 8.618 1.00 97.00 85 VAL A C 1
ATOM 677 O O . VAL A 1 85 ? -2.764 -3.60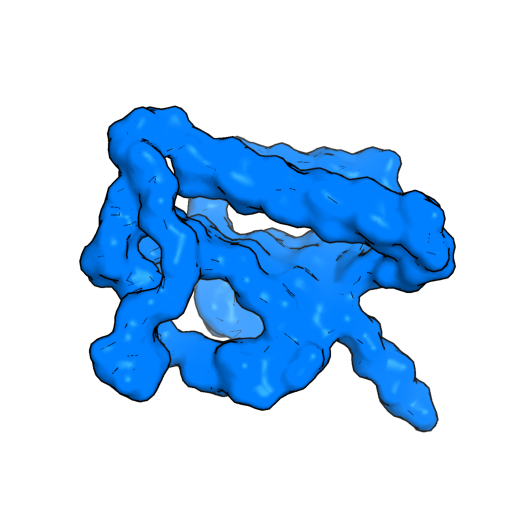2 7.628 1.00 97.00 85 VAL A O 1
ATOM 680 N N . PHE A 1 86 ? -1.723 -1.830 8.515 1.00 97.94 86 PHE A N 1
ATOM 681 C CA . PHE A 1 86 ? -1.274 -1.294 7.238 1.00 97.94 86 PHE A CA 1
ATOM 682 C C . PHE A 1 86 ? 0.150 -1.754 6.929 1.00 97.94 86 PHE A C 1
ATOM 684 O O . PHE A 1 86 ? 1.051 -1.657 7.760 1.00 97.94 86 PHE A O 1
ATOM 691 N N . HIS A 1 87 ? 0.376 -2.208 5.705 1.00 97.75 87 HIS A N 1
ATOM 692 C CA . HIS A 1 87 ? 1.680 -2.568 5.171 1.00 97.75 87 HIS A CA 1
ATOM 693 C C . HIS A 1 87 ? 1.907 -1.731 3.918 1.00 97.75 87 HIS A C 1
ATOM 695 O O . HIS A 1 87 ? 1.147 -1.840 2.962 1.00 97.75 87 HIS A O 1
ATOM 701 N N . VAL A 1 88 ? 2.938 -0.894 3.896 1.00 97.62 88 VAL A N 1
ATOM 702 C CA . VAL A 1 88 ? 3.291 -0.119 2.700 1.00 97.62 88 VAL A CA 1
ATOM 703 C C . VAL A 1 88 ? 4.600 -0.649 2.149 1.00 97.62 88 VAL A C 1
ATOM 705 O O . VAL A 1 88 ? 5.615 -0.653 2.846 1.00 97.62 88 VAL A O 1
ATOM 708 N N . VAL A 1 89 ? 4.568 -1.109 0.904 1.00 96.25 89 VAL A N 1
ATOM 709 C CA . VAL A 1 89 ? 5.729 -1.627 0.189 1.00 96.25 89 VAL A CA 1
ATOM 710 C C . VAL A 1 89 ? 6.224 -0.558 -0.775 1.00 96.25 89 VAL A C 1
ATOM 712 O O . VAL A 1 89 ? 5.628 -0.332 -1.827 1.00 96.25 89 VAL A O 1
ATOM 715 N N . THR A 1 90 ? 7.297 0.127 -0.389 1.00 95.62 90 THR A N 1
ATOM 716 C CA . THR A 1 90 ? 7.904 1.218 -1.157 1.00 95.62 90 THR A CA 1
ATOM 717 C C . THR A 1 90 ? 9.377 1.397 -0.775 1.00 95.62 90 THR A C 1
ATOM 719 O O . THR A 1 90 ? 9.798 1.112 0.348 1.00 95.62 90 THR A O 1
ATOM 722 N N . GLN A 1 91 ? 10.177 1.888 -1.717 1.00 95.00 91 GLN A N 1
ATOM 723 C CA . GLN A 1 91 ? 11.528 2.405 -1.478 1.00 95.00 91 GLN A CA 1
ATOM 724 C C . GLN A 1 91 ? 11.543 3.940 -1.395 1.00 95.00 91 GLN A C 1
ATOM 726 O O . GLN A 1 91 ? 12.582 4.523 -1.069 1.00 95.00 91 GLN A O 1
ATOM 731 N N . ASP A 1 92 ? 10.411 4.600 -1.659 1.00 94.12 92 ASP A N 1
ATOM 732 C CA . ASP A 1 92 ? 10.273 6.044 -1.539 1.00 94.12 92 ASP A CA 1
ATOM 733 C C . ASP A 1 92 ? 10.212 6.461 -0.060 1.00 94.12 92 ASP A C 1
ATOM 735 O O . ASP A 1 92 ? 9.361 6.033 0.734 1.00 94.12 92 ASP A O 1
ATOM 739 N N . LYS A 1 93 ? 11.159 7.317 0.335 1.00 95.06 93 LYS A N 1
ATOM 740 C CA . LYS A 1 93 ? 11.280 7.803 1.717 1.00 95.06 93 LYS A CA 1
ATOM 741 C C . LYS A 1 93 ? 10.145 8.751 2.100 1.00 95.06 93 LYS A C 1
ATOM 743 O O . LYS A 1 93 ? 9.722 8.736 3.255 1.00 95.06 93 LYS A O 1
ATOM 748 N N . SER A 1 94 ? 9.675 9.574 1.170 1.00 95.12 94 SER A N 1
ATOM 749 C CA . SER A 1 94 ? 8.613 10.554 1.398 1.00 95.12 94 SER A CA 1
ATOM 750 C C . SER A 1 94 ? 7.279 9.846 1.620 1.00 95.12 94 SER A C 1
ATOM 752 O O . SER A 1 94 ? 6.615 10.115 2.623 1.00 95.12 94 SER A O 1
ATOM 754 N N . LEU A 1 95 ? 6.942 8.869 0.773 1.00 96.00 95 LEU A N 1
ATOM 755 C CA . LEU A 1 95 ? 5.761 8.022 0.945 1.00 96.00 95 LEU A CA 1
ATOM 756 C C . LEU A 1 95 ? 5.826 7.236 2.260 1.00 96.00 95 LEU A C 1
ATOM 758 O O . LEU A 1 95 ? 4.862 7.226 3.026 1.00 96.00 95 LEU A O 1
ATOM 762 N N . SER A 1 96 ? 6.986 6.650 2.577 1.00 97.38 96 SER A N 1
ATOM 763 C CA . SER A 1 96 ? 7.207 5.940 3.845 1.00 97.38 96 SER A CA 1
ATOM 764 C C . SER A 1 96 ? 6.910 6.814 5.070 1.00 97.38 96 SER A C 1
ATOM 766 O O . SER A 1 96 ? 6.272 6.366 6.025 1.00 97.38 96 SER A O 1
ATOM 768 N N . LEU A 1 97 ? 7.386 8.064 5.066 1.00 97.69 97 LEU A N 1
ATOM 769 C CA . LEU A 1 97 ? 7.147 9.017 6.150 1.00 97.69 97 LEU A CA 1
ATOM 770 C C . LEU A 1 97 ? 5.682 9.459 6.201 1.00 97.69 97 LEU A C 1
ATOM 772 O O . LEU A 1 97 ? 5.101 9.483 7.286 1.00 97.69 97 LEU A O 1
ATOM 776 N N . GLY A 1 98 ? 5.078 9.752 5.047 1.00 97.69 98 GLY A N 1
ATOM 777 C CA . GLY A 1 98 ? 3.672 10.138 4.939 1.00 97.69 98 GLY A CA 1
ATOM 778 C C . GLY A 1 98 ? 2.730 9.059 5.471 1.00 97.69 98 GLY A C 1
ATOM 779 O O . GLY A 1 98 ? 1.861 9.350 6.293 1.00 97.69 98 GLY A O 1
ATOM 780 N N . ALA A 1 99 ? 2.954 7.799 5.092 1.00 98.00 99 ALA A N 1
ATOM 781 C CA . ALA A 1 99 ? 2.162 6.668 5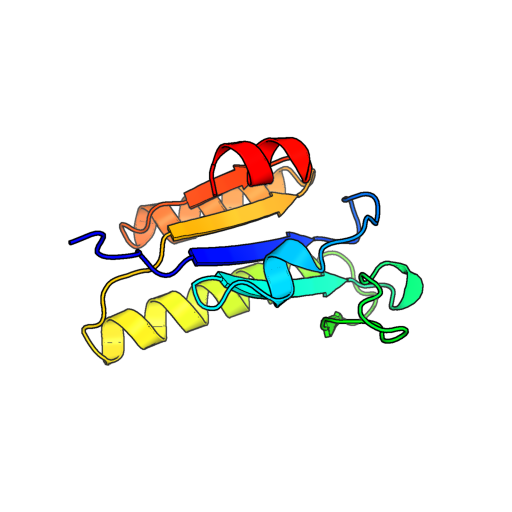.562 1.00 98.00 99 ALA A CA 1
ATOM 782 C C . ALA A 1 99 ? 2.305 6.447 7.076 1.00 98.00 99 ALA A C 1
ATOM 784 O O . ALA A 1 99 ? 1.302 6.286 7.776 1.00 98.00 99 ALA A O 1
ATOM 785 N N . LYS A 1 100 ? 3.538 6.498 7.605 1.00 98.06 100 LYS A N 1
ATOM 786 C CA . LYS A 1 100 ? 3.788 6.404 9.054 1.00 98.06 100 LYS A CA 1
ATOM 787 C C . LYS A 1 100 ? 3.102 7.529 9.823 1.00 98.06 100 LYS A C 1
ATOM 789 O O . LYS A 1 100 ? 2.483 7.266 10.853 1.00 98.06 100 LYS A O 1
ATOM 794 N N . TYR A 1 101 ? 3.205 8.763 9.333 1.00 98.19 101 TYR A N 1
ATOM 795 C CA . TYR A 1 101 ? 2.566 9.923 9.948 1.00 98.19 101 TYR A CA 1
ATOM 796 C C . TYR A 1 101 ? 1.043 9.769 9.971 1.00 98.19 101 TYR A C 1
ATOM 798 O O . TYR A 1 101 ? 0.436 9.883 11.038 1.00 98.19 101 TYR A O 1
ATOM 806 N N . LEU A 1 102 ? 0.440 9.433 8.825 1.00 98.25 102 LEU A N 1
ATOM 807 C CA . LEU A 1 102 ? -0.998 9.200 8.701 1.00 98.25 102 LEU A CA 1
ATOM 808 C C . LEU A 1 102 ? -1.473 8.129 9.690 1.00 98.25 102 LEU A C 1
ATOM 810 O O . LEU A 1 102 ? -2.424 8.362 10.435 1.00 98.25 102 LEU A O 1
ATOM 814 N N . CYS A 1 103 ? -0.807 6.975 9.735 1.00 97.88 103 CYS A N 1
ATOM 815 C CA . CYS A 1 103 ? -1.216 5.871 10.603 1.00 97.88 103 CYS A CA 1
ATOM 816 C C . CYS A 1 103 ? -1.036 6.211 12.088 1.00 97.88 103 CYS A C 1
ATOM 818 O O . CYS A 1 103 ? -1.961 6.014 12.875 1.00 97.88 103 CYS A O 1
ATOM 820 N N . SER A 1 104 ? 0.103 6.801 12.466 1.00 97.56 104 SER A N 1
ATOM 821 C CA . SER A 1 104 ? 0.388 7.212 13.848 1.00 97.56 104 SER A CA 1
ATOM 822 C C . SER A 1 104 ? -0.636 8.223 14.369 1.00 97.56 104 SER A C 1
ATOM 824 O O . SER A 1 104 ? -1.217 8.031 15.439 1.00 97.56 104 SER A O 1
ATOM 826 N N . ASN A 1 105 ? -0.960 9.244 13.566 1.00 97.81 105 ASN A N 1
ATOM 827 C CA . ASN A 1 105 ? -1.958 10.256 13.919 1.00 97.81 105 ASN A CA 1
ATOM 828 C C . ASN A 1 105 ? -3.371 9.667 14.103 1.00 97.81 105 ASN A C 1
ATOM 830 O O . ASN A 1 105 ? -4.220 10.245 14.780 1.00 97.81 105 ASN A O 1
ATOM 834 N N . ASN A 1 106 ? -3.624 8.493 13.523 1.00 97.44 106 ASN A N 1
ATOM 835 C CA . ASN A 1 106 ? -4.891 7.780 13.618 1.00 97.44 106 ASN A CA 1
ATOM 836 C C . ASN A 1 106 ? -4.854 6.563 14.557 1.00 97.44 106 ASN A C 1
ATOM 838 O O . ASN A 1 106 ? -5.863 5.870 14.654 1.00 97.44 106 ASN A O 1
ATOM 842 N N . LYS A 1 107 ? -3.744 6.327 15.276 1.00 96.25 107 LYS A N 1
ATOM 843 C CA . LYS A 1 107 ? -3.523 5.149 16.139 1.00 96.25 107 LYS A CA 1
ATOM 844 C C . LYS A 1 107 ? -3.666 3.806 15.398 1.00 96.25 107 LYS A C 1
ATOM 846 O O . LYS A 1 107 ? -4.072 2.814 15.995 1.00 96.25 107 LYS A O 1
ATOM 851 N N . ALA A 1 108 ? -3.333 3.779 14.108 1.00 96.12 108 ALA A N 1
ATOM 852 C CA . ALA A 1 108 ? -3.291 2.566 13.297 1.00 96.12 108 ALA A CA 1
ATOM 853 C C . ALA A 1 108 ? -1.881 1.952 13.294 1.00 96.12 108 ALA A C 1
ATOM 855 O O . ALA A 1 108 ? -0.882 2.677 13.320 1.00 96.12 108 ALA A O 1
ATOM 856 N N . GLN A 1 109 ? -1.794 0.621 13.224 1.00 96.81 109 GLN A N 1
ATOM 857 C CA . GLN A 1 109 ? -0.516 -0.072 13.047 1.00 96.81 109 GLN A CA 1
ATOM 858 C C . GLN A 1 109 ? -0.048 0.058 11.596 1.00 96.81 109 GLN A C 1
ATOM 860 O O . GLN A 1 109 ? -0.850 -0.074 10.675 1.00 96.81 109 GLN A O 1
ATOM 865 N N . CYS A 1 110 ? 1.242 0.332 11.391 1.00 97.56 110 CYS A N 1
ATOM 866 C CA . CYS A 1 110 ? 1.808 0.522 10.061 1.00 97.56 110 CYS A CA 1
ATOM 867 C C . CYS A 1 110 ? 3.233 -0.025 9.968 1.00 97.56 110 CYS A C 1
ATOM 869 O O . CYS A 1 110 ? 4.119 0.379 10.728 1.00 97.56 110 CYS A O 1
ATOM 871 N N . HIS A 1 111 ? 3.455 -0.909 9.001 1.00 97.69 111 HIS A N 1
ATOM 872 C CA . HIS A 1 111 ? 4.747 -1.488 8.667 1.00 97.69 111 HIS A CA 1
ATOM 873 C C . HIS A 1 111 ? 5.189 -1.008 7.287 1.00 97.69 111 HIS A C 1
ATOM 875 O O . HIS A 1 111 ? 4.423 -1.055 6.329 1.00 97.69 111 HIS A O 1
ATOM 881 N N . ILE A 1 112 ? 6.442 -0.566 7.182 1.00 97.38 112 ILE A N 1
ATOM 882 C CA . ILE A 1 112 ? 7.042 -0.180 5.904 1.00 97.38 112 ILE A CA 1
ATOM 883 C C . ILE A 1 112 ? 8.008 -1.272 5.472 1.00 97.38 112 ILE A C 1
ATOM 885 O O . ILE A 1 112 ? 8.882 -1.665 6.246 1.00 97.38 112 ILE A O 1
ATOM 889 N N . HIS A 1 113 ? 7.869 -1.704 4.226 1.00 96.06 113 HIS A N 1
ATOM 890 C CA . HIS A 1 113 ? 8.680 -2.739 3.605 1.00 96.06 113 HIS A CA 1
ATOM 891 C C . HIS A 1 113 ? 9.332 -2.179 2.349 1.00 96.06 113 HIS A C 1
ATOM 893 O O . HIS A 1 113 ? 8.675 -1.538 1.539 1.00 96.06 113 HIS A O 1
ATOM 899 N N . THR A 1 114 ? 10.620 -2.437 2.149 1.00 94.19 114 THR A N 1
ATOM 900 C CA . THR A 1 114 ? 11.321 -2.016 0.922 1.00 94.19 114 THR A CA 1
ATOM 901 C C . THR A 1 114 ? 11.191 -3.032 -0.208 1.00 94.19 114 THR A C 1
ATOM 903 O O . THR A 1 114 ? 11.543 -2.749 -1.354 1.00 94.19 114 THR A O 1
ATOM 906 N N . ASP A 1 115 ? 10.718 -4.236 0.116 1.00 91.56 115 ASP A N 1
ATOM 907 C CA . ASP A 1 115 ? 10.544 -5.343 -0.808 1.00 91.56 115 ASP A CA 1
ATOM 908 C C . ASP A 1 115 ? 9.479 -6.340 -0.317 1.00 91.56 115 ASP A C 1
ATOM 910 O O . ASP A 1 115 ? 8.981 -6.279 0.808 1.00 91.56 115 ASP A O 1
ATOM 914 N N . LEU A 1 116 ? 9.149 -7.292 -1.190 1.00 90.06 116 LEU A N 1
ATOM 915 C CA . LEU A 1 116 ? 8.181 -8.355 -0.920 1.00 90.06 116 LEU A CA 1
ATOM 916 C C . LEU A 1 116 ? 8.657 -9.389 0.109 1.00 90.06 116 LEU A C 1
ATOM 918 O O . LEU A 1 116 ? 7.828 -10.079 0.694 1.00 90.06 116 LEU A O 1
ATOM 922 N N . ARG A 1 117 ? 9.970 -9.531 0.331 1.00 89.12 117 ARG A N 1
ATOM 923 C CA . ARG A 1 117 ? 10.496 -10.497 1.303 1.00 89.12 117 ARG A CA 1
ATOM 924 C C . ARG A 1 117 ? 10.246 -10.003 2.723 1.00 89.12 117 ARG A C 1
ATOM 926 O O . ARG A 1 117 ? 9.843 -10.799 3.560 1.00 89.12 117 ARG A O 1
ATOM 933 N N . GLY A 1 118 ? 10.470 -8.715 2.978 1.00 87.81 118 GLY A N 1
ATOM 934 C CA . GLY A 1 118 ? 10.127 -8.082 4.251 1.00 87.81 118 GLY A CA 1
ATOM 935 C C . GLY A 1 118 ? 8.638 -8.217 4.557 1.00 87.81 118 GLY A C 1
ATOM 936 O O . GLY A 1 118 ? 8.278 -8.625 5.658 1.00 87.81 118 GLY A O 1
ATOM 937 N N . LEU A 1 119 ? 7.789 -7.987 3.548 1.00 91.88 119 LEU A N 1
ATOM 938 C CA . LEU A 1 119 ? 6.344 -8.162 3.677 1.00 91.88 119 LEU A CA 1
ATOM 939 C C . LEU A 1 119 ? 5.971 -9.598 4.078 1.00 91.88 119 LEU A C 1
ATOM 941 O O . LEU A 1 119 ? 5.242 -9.782 5.046 1.00 91.88 119 LEU A O 1
ATOM 945 N N . ALA A 1 120 ? 6.491 -10.600 3.365 1.00 89.62 120 ALA A N 1
ATOM 946 C CA . ALA A 1 120 ? 6.166 -12.011 3.590 1.00 89.62 120 ALA A CA 1
ATOM 947 C C . ALA A 1 120 ? 6.640 -12.567 4.946 1.00 89.62 120 ALA A C 1
ATOM 949 O O . ALA A 1 120 ? 6.210 -13.640 5.340 1.00 89.62 120 ALA A O 1
ATOM 950 N N . LEU A 1 121 ? 7.546 -11.881 5.651 1.00 87.50 121 LEU A N 1
ATOM 951 C CA . LEU A 1 121 ? 7.952 -12.255 7.012 1.00 87.50 121 LEU A CA 1
ATOM 952 C C . LEU A 1 121 ? 7.006 -11.703 8.092 1.00 87.50 121 LEU A C 1
ATOM 954 O O . LEU A 1 121 ? 7.115 -12.108 9.247 1.00 87.50 121 LEU A O 1
ATOM 958 N N . HIS A 1 122 ? 6.148 -10.741 7.743 1.00 85.62 122 HIS A N 1
ATOM 959 C CA . HIS A 1 122 ? 5.216 -10.082 8.663 1.00 85.62 122 HIS A CA 1
ATOM 960 C C . HIS A 1 122 ? 3.757 -10.507 8.481 1.00 85.62 122 HIS A C 1
ATOM 962 O O . HIS A 1 122 ? 2.976 -10.291 9.406 1.00 85.62 122 HIS A O 1
ATOM 968 N N . LEU A 1 123 ? 3.395 -11.026 7.307 1.00 84.62 123 LEU A N 1
ATOM 969 C CA . LEU A 1 123 ? 2.084 -11.621 7.032 1.00 84.62 123 LEU A CA 1
ATOM 970 C C . LEU A 1 123 ? 2.101 -13.109 7.385 1.00 84.62 123 LEU A C 1
ATOM 972 O O . LEU A 1 123 ? 1.079 -13.580 7.922 1.00 84.62 123 LEU A O 1
#

Organism: NCBI:txid1219062